Protein AF-A0A446CL71-F1 (afdb_monomer)

Structure (mmCIF, N/CA/C/O backbone):
data_AF-A0A446CL71-F1
#
_entry.id   AF-A0A446CL71-F1
#
loop_
_atom_site.group_PDB
_atom_site.id
_atom_site.type_symbol
_atom_site.label_atom_id
_atom_site.label_alt_id
_atom_site.label_comp_id
_atom_site.label_asym_id
_atom_site.label_entity_id
_atom_site.label_seq_id
_atom_site.pdbx_PDB_ins_code
_atom_site.Cartn_x
_atom_site.Cartn_y
_atom_site.Cartn_z
_atom_site.occupancy
_atom_site.B_iso_or_equiv
_atom_site.auth_seq_id
_atom_site.auth_comp_id
_atom_site.auth_asym_id
_atom_site.auth_atom_id
_atom_site.pdbx_PDB_model_num
ATOM 1 N N . MET A 1 1 ? 8.729 7.670 -25.632 1.00 42.72 1 MET A N 1
ATOM 2 C CA . MET A 1 1 ? 8.419 7.782 -24.190 1.00 42.72 1 MET A CA 1
ATOM 3 C C . MET A 1 1 ? 8.095 6.374 -23.713 1.00 42.72 1 MET A C 1
ATOM 5 O O . MET A 1 1 ? 7.081 5.846 -24.146 1.00 42.72 1 MET A O 1
ATOM 9 N N . SER A 1 2 ? 8.986 5.696 -22.980 1.00 52.41 2 SER A N 1
ATOM 10 C CA . SER A 1 2 ? 8.652 4.358 -22.471 1.00 52.41 2 SER A CA 1
ATOM 11 C C . SER A 1 2 ? 7.554 4.499 -21.410 1.00 52.41 2 SER A C 1
ATOM 13 O O . SER A 1 2 ? 7.639 5.408 -20.574 1.00 52.41 2 SER A O 1
ATOM 15 N 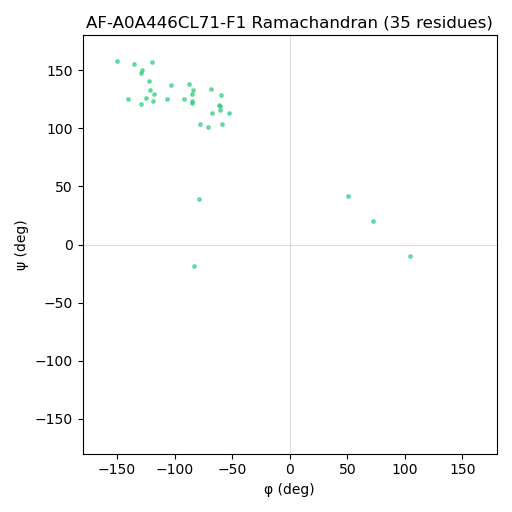N . PRO A 1 3 ? 6.498 3.672 -21.440 1.00 58.44 3 PRO A N 1
ATOM 16 C CA . PRO A 1 3 ? 5.510 3.670 -20.374 1.00 58.44 3 PRO A CA 1
ATOM 17 C C . PRO A 1 3 ? 6.229 3.308 -19.071 1.00 58.44 3 PRO A C 1
ATOM 19 O O . PRO A 1 3 ? 6.811 2.233 -18.943 1.00 58.44 3 PRO A O 1
ATOM 22 N N . LYS A 1 4 ? 6.256 4.239 -18.111 1.00 62.41 4 LYS A N 1
ATOM 23 C CA . LYS A 1 4 ? 6.771 3.955 -16.769 1.00 62.41 4 LYS A CA 1
ATOM 24 C C . LYS A 1 4 ? 5.750 3.048 -16.085 1.00 62.41 4 LYS A C 1
ATOM 26 O O . LYS A 1 4 ? 4.712 3.538 -15.649 1.00 62.41 4 LYS A O 1
ATOM 31 N N . THR A 1 5 ? 6.021 1.748 -16.025 1.00 72.62 5 THR A N 1
ATOM 32 C CA . THR A 1 5 ? 5.169 0.786 -15.315 1.00 72.62 5 THR A CA 1
ATOM 33 C C . THR A 1 5 ? 5.118 1.156 -13.831 1.00 72.62 5 THR A C 1
ATOM 35 O O . THR A 1 5 ? 6.153 1.229 -13.172 1.00 72.62 5 THR A O 1
ATOM 38 N N . VAL A 1 6 ? 3.921 1.431 -13.312 1.00 78.44 6 VAL A N 1
ATOM 39 C CA . VAL A 1 6 ? 3.666 1.626 -11.879 1.00 78.44 6 VAL A CA 1
ATOM 40 C C . VAL A 1 6 ? 2.925 0.393 -11.384 1.00 78.44 6 VAL A C 1
ATOM 42 O O . VAL A 1 6 ? 1.887 0.035 -11.933 1.00 78.44 6 VAL A O 1
ATOM 45 N N . TYR A 1 7 ? 3.460 -0.254 -10.355 1.00 82.56 7 TYR A N 1
ATOM 46 C CA . TYR A 1 7 ? 2.807 -1.373 -9.688 1.00 82.56 7 TYR A CA 1
ATOM 47 C C . TYR A 1 7 ? 1.855 -0.816 -8.640 1.00 82.56 7 TYR A C 1
ATOM 49 O O . TYR A 1 7 ? 2.260 0.020 -7.830 1.00 82.56 7 TYR A O 1
ATOM 57 N N . VAL A 1 8 ? 0.605 -1.270 -8.657 1.00 86.06 8 VAL A N 1
ATOM 58 C CA . VAL A 1 8 ? -0.427 -0.834 -7.713 1.00 86.06 8 VAL A CA 1
ATOM 59 C C . VAL A 1 8 ? -0.955 -2.049 -6.965 1.00 86.06 8 VAL A C 1
ATOM 61 O O . VAL A 1 8 ? -1.258 -3.063 -7.586 1.00 86.06 8 VAL A O 1
ATOM 64 N N . ASN A 1 9 ? -1.070 -1.946 -5.642 1.00 88.19 9 ASN A N 1
ATOM 65 C CA . ASN A 1 9 ? -1.716 -2.960 -4.811 1.00 88.19 9 ASN A CA 1
ATOM 66 C C . ASN A 1 9 ? -2.748 -2.299 -3.897 1.00 88.19 9 ASN A C 1
ATOM 68 O O . ASN A 1 9 ? -2.399 -1.418 -3.106 1.00 88.19 9 ASN A O 1
ATOM 72 N N . ALA A 1 10 ? -4.003 -2.720 -4.014 1.00 92.44 10 ALA A N 1
ATOM 73 C CA . ALA A 1 10 ? -5.072 -2.281 -3.131 1.00 92.44 10 ALA A CA 1
ATOM 74 C C . ALA A 1 10 ? -5.065 -3.130 -1.856 1.00 92.44 10 ALA A C 1
ATOM 76 O O . ALA A 1 10 ? -4.976 -4.354 -1.917 1.00 92.44 10 ALA A O 1
ATOM 77 N N . TYR A 1 11 ? -5.149 -2.482 -0.700 1.00 93.75 11 TYR A N 1
ATOM 78 C CA . TYR A 1 11 ? -5.202 -3.149 0.593 1.00 93.75 11 TYR A CA 1
ATOM 79 C C . TYR A 1 11 ? -5.987 -2.314 1.597 1.00 93.75 11 TYR A C 1
ATOM 81 O O . TYR A 1 11 ? -6.114 -1.094 1.473 1.00 93.75 11 TYR A O 1
ATOM 89 N N . THR A 1 12 ? -6.478 -2.984 2.626 1.00 96.94 12 THR A N 1
ATOM 90 C CA . THR A 1 12 ? -7.184 -2.338 3.724 1.00 96.94 12 THR A CA 1
ATOM 91 C C . THR A 1 12 ? -6.252 -2.240 4.927 1.00 96.94 12 THR A C 1
ATOM 93 O O . THR A 1 12 ? -5.503 -3.176 5.218 1.00 96.94 12 THR A O 1
ATOM 96 N N . ARG A 1 13 ? -6.241 -1.095 5.614 1.00 96.00 13 ARG A N 1
ATOM 97 C CA . ARG A 1 13 ? -5.418 -0.875 6.813 1.00 96.00 13 ARG A CA 1
ATOM 98 C C . ARG A 1 13 ? -6.253 -0.343 7.962 1.00 96.00 13 ARG A C 1
ATOM 100 O O . ARG A 1 13 ? -7.189 0.418 7.753 1.00 96.00 13 ARG A O 1
ATOM 107 N N . TRP A 1 14 ? -5.843 -0.664 9.182 1.00 97.31 14 TRP A N 1
ATOM 108 C CA . TRP A 1 14 ? -6.369 -0.017 10.378 1.00 97.31 14 TRP A CA 1
ATOM 109 C C . TRP A 1 14 ? -5.506 1.185 10.755 1.00 97.31 14 TRP A C 1
ATOM 111 O O . TRP A 1 14 ? -4.293 1.061 10.927 1.00 97.31 14 TRP A O 1
ATOM 121 N N . ARG A 1 15 ? -6.125 2.360 10.897 1.00 95.44 15 ARG A N 1
ATOM 122 C CA . ARG A 1 15 ? -5.458 3.590 11.334 1.00 95.44 15 ARG A CA 1
ATOM 123 C C . ARG A 1 15 ? -6.371 4.370 12.271 1.00 95.44 15 ARG A C 1
ATOM 125 O O . ARG A 1 15 ? -7.502 4.681 11.923 1.00 95.44 15 ARG A O 1
ATOM 132 N N . LEU A 1 16 ? -5.872 4.683 13.470 1.00 95.62 16 LEU A N 1
ATOM 133 C CA . LEU A 1 16 ? -6.590 5.472 14.485 1.00 95.62 16 LEU A CA 1
ATOM 134 C C . LEU A 1 16 ? -8.016 4.960 14.774 1.00 95.62 16 LEU A C 1
ATOM 136 O O . LEU A 1 16 ? -8.958 5.740 14.884 1.00 95.62 16 LEU A O 1
ATOM 140 N N . GLY A 1 17 ? -8.182 3.638 14.868 1.00 96.56 17 GLY A N 1
ATOM 141 C CA . GLY A 1 17 ? -9.485 3.033 15.152 1.00 96.56 17 GLY A CA 1
ATOM 142 C C . GLY A 1 17 ? -10.480 3.100 13.990 1.00 96.56 17 GLY A C 1
ATOM 143 O O . GLY A 1 17 ? -11.680 2.972 14.218 1.00 96.56 17 GLY A O 1
ATOM 144 N N . ARG A 1 18 ? -10.010 3.289 12.751 1.00 95.94 18 ARG A N 1
ATOM 145 C CA . ARG A 1 18 ? -10.825 3.171 11.536 1.00 95.94 18 ARG A CA 1
ATOM 146 C C . ARG A 1 18 ? -10.171 2.259 10.511 1.00 95.94 18 ARG A C 1
ATOM 148 O O . ARG A 1 18 ? -8.945 2.219 10.393 1.00 95.94 18 ARG A O 1
ATOM 155 N N . GLU A 1 19 ? -11.015 1.568 9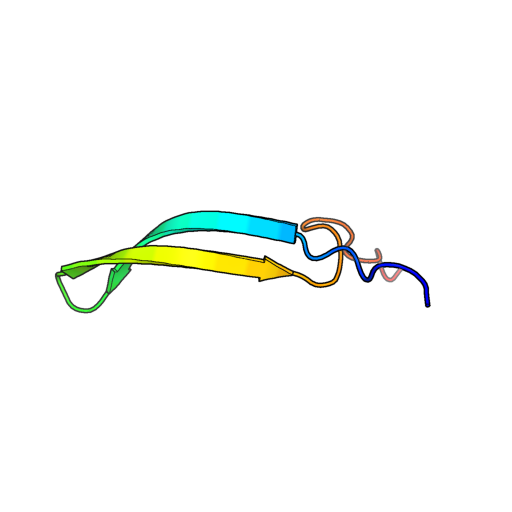.760 1.00 97.50 19 GLU A N 1
ATOM 156 C CA . GLU A 1 19 ? -10.633 0.791 8.591 1.00 97.50 19 GLU A CA 1
ATOM 157 C C . GLU A 1 19 ? -10.572 1.714 7.364 1.00 97.50 19 GLU A C 1
ATOM 159 O O . GLU A 1 19 ? -11.531 2.417 7.043 1.00 97.50 19 GLU A O 1
ATOM 164 N N . GLU A 1 20 ? -9.421 1.756 6.699 1.00 98.00 20 GLU A N 1
ATOM 165 C CA . GLU A 1 20 ? -9.163 2.591 5.528 1.00 98.00 20 GLU A CA 1
ATOM 166 C C . GLU A 1 20 ? -8.848 1.702 4.318 1.00 98.00 20 GLU A C 1
ATOM 168 O O . GLU A 1 20 ? -7.952 0.860 4.380 1.00 98.00 20 GLU A O 1
ATOM 173 N N . ASN A 1 21 ? -9.532 1.933 3.195 1.00 96.62 21 ASN A N 1
ATOM 174 C CA . ASN A 1 21 ? -9.192 1.326 1.906 1.00 96.62 21 ASN A CA 1
ATOM 175 C C . ASN A 1 21 ? -8.117 2.173 1.212 1.00 96.62 21 ASN A C 1
ATOM 177 O O . ASN A 1 21 ? -8.315 3.370 0.995 1.00 96.62 21 ASN A O 1
ATOM 181 N N . VAL A 1 22 ? -6.969 1.574 0.888 1.00 95.25 22 VAL A N 1
ATOM 18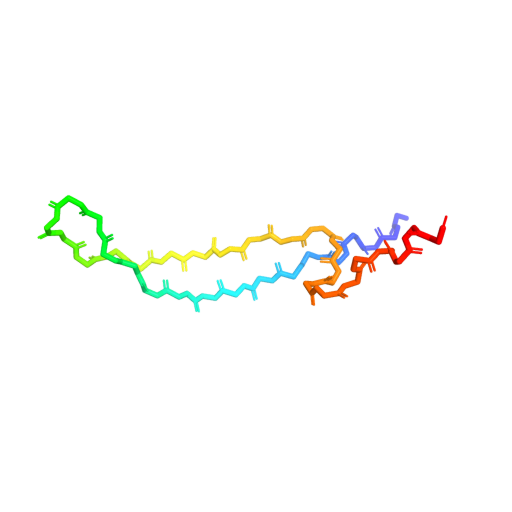2 C CA . VAL A 1 22 ? -5.770 2.284 0.413 1.00 95.25 22 VAL A CA 1
ATOM 183 C C . VAL A 1 22 ? -5.153 1.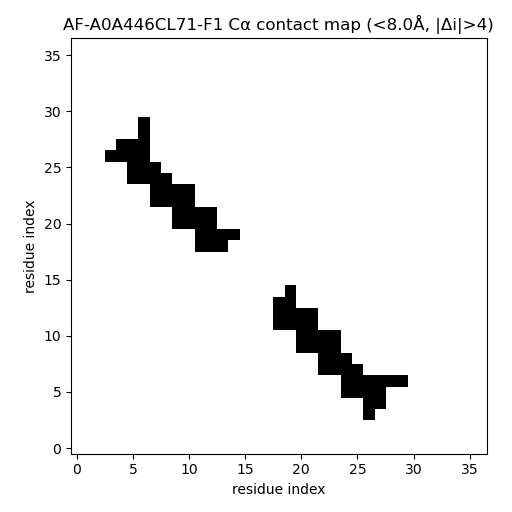568 -0.792 1.00 95.25 22 VAL A C 1
ATOM 185 O O . VAL A 1 22 ? -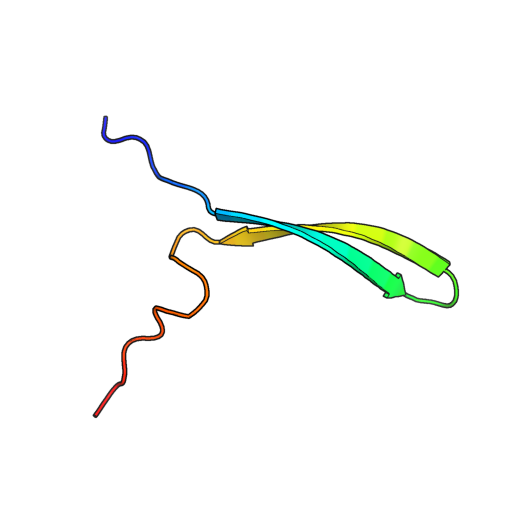5.295 0.361 -0.956 1.00 95.25 22 VAL A O 1
ATOM 188 N N . CYS A 1 23 ? -4.417 2.308 -1.627 1.00 92.75 23 CYS A N 1
ATOM 189 C CA . CYS A 1 23 ? -3.602 1.756 -2.712 1.00 92.75 23 CYS A CA 1
ATOM 190 C C . CYS A 1 23 ? -2.117 2.097 -2.510 1.00 92.75 23 CYS A C 1
ATOM 192 O O . CYS A 1 23 ? -1.743 3.269 -2.416 1.00 92.75 23 CYS A O 1
ATOM 194 N N . ALA A 1 24 ? -1.257 1.080 -2.469 1.00 87.44 24 ALA A N 1
ATOM 195 C CA . ALA A 1 24 ? 0.193 1.239 -2.493 1.00 87.44 24 ALA A CA 1
ATOM 196 C C . ALA A 1 24 ? 0.698 1.297 -3.940 1.00 87.44 24 ALA A C 1
ATOM 198 O O . ALA A 1 24 ? 0.233 0.539 -4.788 1.00 87.44 24 ALA A O 1
ATOM 199 N N . HIS A 1 25 ? 1.643 2.201 -4.207 1.00 88.81 25 HIS A N 1
ATOM 200 C CA . HIS A 1 25 ? 2.197 2.445 -5.537 1.00 88.81 25 HIS A CA 1
ATOM 201 C C . HIS A 1 25 ? 3.718 2.295 -5.500 1.00 88.81 25 HIS A C 1
ATOM 203 O O . HIS A 1 25 ? 4.386 2.991 -4.733 1.00 88.81 25 HIS A O 1
ATOM 209 N N . TRP A 1 26 ? 4.276 1.449 -6.364 1.00 82.69 26 TRP A N 1
ATOM 210 C CA . TRP A 1 26 ? 5.722 1.289 -6.522 1.00 82.69 26 TRP A CA 1
ATOM 211 C C . TRP A 1 26 ? 6.144 1.574 -7.959 1.00 82.69 26 TRP A C 1
ATOM 213 O O . TRP A 1 26 ? 5.472 1.194 -8.916 1.00 82.69 26 TRP A O 1
ATOM 223 N N . ARG A 1 27 ? 7.286 2.247 -8.118 1.00 79.62 27 ARG A N 1
ATOM 224 C CA . ARG A 1 27 ? 7.909 2.477 -9.434 1.00 79.62 27 ARG A CA 1
ATOM 225 C C . ARG A 1 27 ? 8.761 1.294 -9.904 1.00 79.62 27 ARG A C 1
ATOM 227 O O . ARG A 1 27 ? 9.050 1.196 -11.089 1.00 79.62 27 ARG A O 1
ATOM 234 N N . SER A 1 28 ? 9.137 0.420 -8.977 1.00 76.00 28 SER A N 1
ATOM 235 C CA . SER A 1 28 ? 9.854 -0.835 -9.216 1.00 76.00 28 SER A CA 1
ATOM 236 C C . SER A 1 28 ? 8.996 -1.991 -8.714 1.00 76.00 28 SER A C 1
ATOM 238 O O . SER A 1 28 ? 8.126 -1.774 -7.869 1.00 76.00 28 SER A O 1
ATOM 240 N N . ALA A 1 29 ? 9.217 -3.201 -9.227 1.00 70.62 29 ALA A N 1
ATOM 241 C CA . ALA A 1 29 ? 8.449 -4.359 -8.788 1.00 70.62 29 ALA A CA 1
ATOM 242 C C . ALA A 1 29 ? 8.644 -4.571 -7.272 1.00 70.62 29 ALA A C 1
ATOM 244 O O . ALA A 1 29 ? 9.789 -4.604 -6.809 1.00 70.62 29 ALA A O 1
ATOM 245 N N . PRO A 1 30 ? 7.568 -4.697 -6.474 1.00 66.44 30 PRO A N 1
ATOM 246 C CA . PRO A 1 30 ? 7.703 -5.015 -5.057 1.00 66.44 30 PRO A CA 1
ATOM 247 C C . PRO A 1 30 ? 8.409 -6.374 -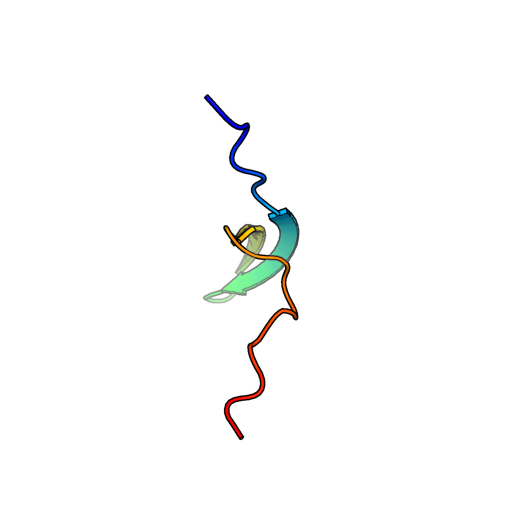4.922 1.00 66.44 30 PRO A C 1
ATOM 249 O O . PRO A 1 30 ? 7.945 -7.371 -5.464 1.00 66.44 30 PRO A O 1
ATOM 252 N N . GLY A 1 31 ? 9.571 -6.393 -4.263 1.00 66.69 31 GLY A N 1
ATOM 253 C CA . GLY A 1 31 ? 10.440 -7.574 -4.161 1.00 66.69 31 GLY A CA 1
ATOM 254 C C . GLY A 1 31 ? 11.688 -7.544 -5.052 1.00 66.69 31 GLY A C 1
ATOM 255 O O . GLY A 1 31 ? 12.597 -8.334 -4.822 1.00 66.69 31 GLY A O 1
ATOM 256 N N . SER A 1 32 ? 11.819 -6.596 -5.991 1.00 62.62 32 SER A N 1
ATOM 257 C CA . SER A 1 32 ? 13.062 -6.385 -6.755 1.00 62.62 32 SER A CA 1
ATOM 258 C C . SER A 1 32 ? 14.110 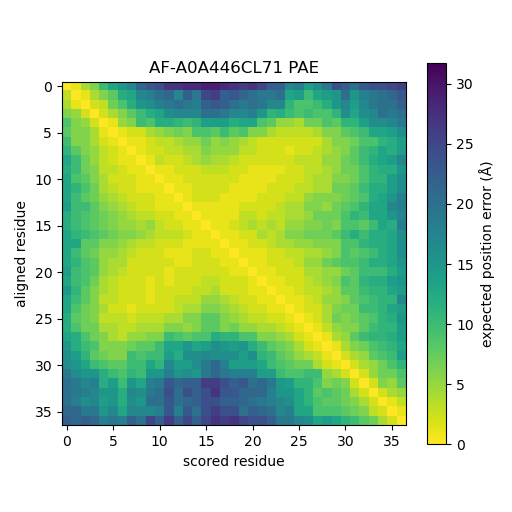-5.602 -5.952 1.00 62.62 32 SER A C 1
ATOM 260 O O . SER A 1 32 ? 14.762 -4.693 -6.475 1.00 62.62 32 SER A O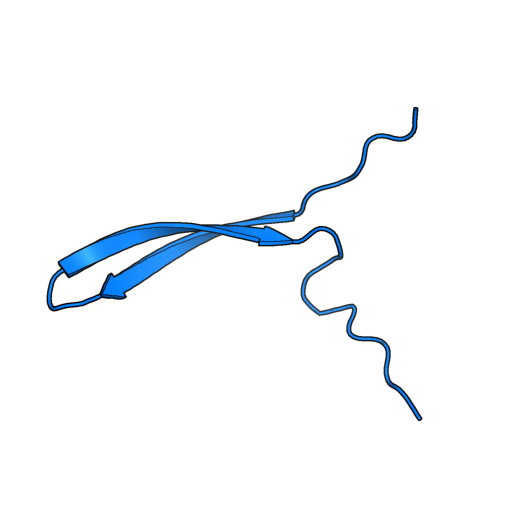 1
ATOM 262 N N . GLN A 1 33 ? 14.223 -5.885 -4.653 1.00 61.03 33 GLN A N 1
ATOM 263 C CA . GLN A 1 33 ? 15.280 -5.317 -3.836 1.00 61.03 33 GLN A CA 1
ATOM 264 C C . GLN A 1 33 ? 16.591 -5.919 -4.332 1.00 61.03 33 GLN A C 1
ATOM 266 O O . GLN A 1 33 ? 16.803 -7.126 -4.254 1.00 61.03 33 GLN A O 1
ATOM 271 N N . LEU A 1 34 ? 17.431 -5.061 -4.907 1.00 62.66 34 LEU A N 1
ATOM 272 C CA . LEU A 1 34 ? 18.792 -5.396 -5.284 1.00 62.66 34 LEU A CA 1
ATOM 273 C C . LEU A 1 34 ? 19.465 -5.990 -4.037 1.00 62.66 34 LEU A C 1
ATOM 275 O O . LEU A 1 34 ? 19.612 -5.290 -3.033 1.00 62.66 34 LEU A O 1
ATOM 279 N N . MET A 1 35 ? 19.810 -7.282 -4.071 1.00 58.62 35 MET A N 1
ATOM 280 C CA . MET A 1 35 ? 20.773 -7.844 -3.128 1.00 58.62 35 MET A CA 1
ATOM 281 C C . MET A 1 35 ? 22.060 -7.045 -3.321 1.00 58.62 35 MET A C 1
ATOM 283 O O . MET A 1 35 ? 22.739 -7.196 -4.332 1.00 58.62 35 MET A O 1
ATOM 287 N N . LEU A 1 36 ? 22.343 -6.136 -2.394 1.00 57.12 36 LEU A N 1
ATOM 288 C CA . LEU A 1 36 ? 23.670 -5.564 -2.249 1.00 57.12 36 LEU A CA 1
ATOM 289 C C . LEU A 1 36 ? 24.486 -6.630 -1.514 1.00 57.12 36 LEU A C 1
ATOM 291 O O . LEU A 1 36 ? 24.241 -6.880 -0.334 1.00 57.12 36 LEU A O 1
ATOM 295 N N . PHE A 1 37 ? 25.330 -7.330 -2.271 1.00 61.06 37 PHE A N 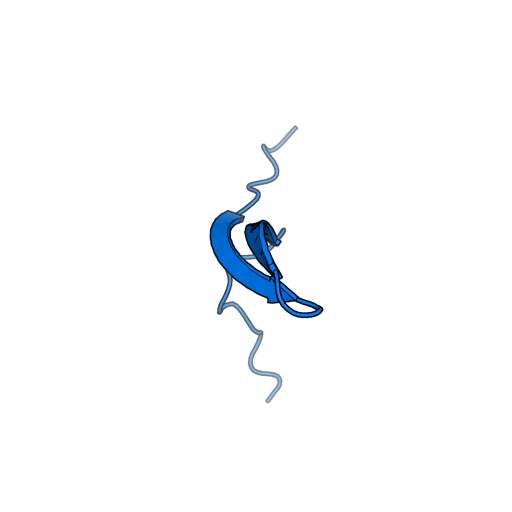1
ATOM 296 C CA . PHE A 1 37 ? 26.379 -8.213 -1.755 1.00 61.06 37 PHE A CA 1
ATOM 297 C C . PHE A 1 37 ? 27.484 -7.394 -1.086 1.00 61.06 37 PHE A C 1
ATOM 299 O O . PHE A 1 37 ? 27.761 -6.274 -1.580 1.00 61.06 37 PHE A O 1
#

Mean predicted aligned error: 8.46 Å

Organism: NCBI:txid2069367

Radius of gyration: 14.34 Å; Cα contacts (8 Å, |Δi|>4): 39; chains: 1; bounding box: 37×16×39 Å

Foldseek 3Di:
DPPQDKDKDWDWDDDPNDIDTDIDIDSDPVVPPPPPD

Solvent-accessible surface area (backbone atoms only — not comparable to full-atom values): 2662 Å² total; per-residue (Å²): 131,82,83,80,67,67,46,74,48,80,49,75,45,80,55,97,94,39,84,42,85,46,71,50,78,34,78,58,65,92,82,70,69,78,82,80,128

Secondary structure (DSSP, 8-state):
------EEEEEEEEETTEEEEEEEEESS-TT------

Nearest PDB structures (foldseek):
  4rnd-assembly1_C  TM=5.576E-01  e=5.135E+00  Saccharomyces cerevisiae S288C
  5ht0-assembly2_D  TM=6.447E-01  e=9.667E+00  uncultured bacterium
  6mn0-assembly1_B  TM=3.251E-01  e=6.340E+00  uncultured bacterium
  6mmz-assembly3_E  TM=3.463E-01  e=7.829E+00  uncultured bacterium

Sequence (37 aa):
MSPKTVYVNAYTRWRLGREENVCAHWRSAPGSQLMLF

pLDDT: mean 79.61, std 16.02, range [42.72, 98.0]